Protein AF-R7S0I6-F1 (afdb_monomer)

Nearest PDB structures (foldseek):
  7ar7-assembly1_W  TM=5.261E-01  e=9.531E+00  Arabidopsis thaliana

Organism: Punctularia strigosozonata (strain HHB-11173) (NCBI:txid741275)

Radius of gyration: 26.66 Å; Cα contacts (8 Å, |Δi|>4): 40; chains: 1; bounding box: 67×63×43 Å

Foldseek 3Di:
DDDQDPQADADDADPQRGPVVLVVCPVCVPVPDDPRRNSSVNSVCRVCVLVDDPDPVSDDDDDCVVDPDDDDDDDDDDDDDDPDDDDDDDD

Sequence (91 aa):
MQPLPTHPPPFEPGERYTQERYEAQQLNSDGFLWPEEERLAHWVLRVNEEAVAWDESEKGRFSADYFDPILIPTVEHIPWVFKNIPIAPGI

Mean predicted aligned error: 9.8 Å

pLDDT: mean 88.0, std 5.42, range [61.0, 93.81]

Structure (mmCIF, N/CA/C/O backbone):
data_AF-R7S0I6-F1
#
_entry.id   AF-R7S0I6-F1
#
loop_
_atom_site.group_PDB
_atom_site.id
_atom_site.type_symbol
_atom_site.label_atom_id
_atom_site.label_alt_id
_atom_site.label_comp_id
_atom_site.label_asym_id
_atom_site.label_entity_id
_atom_site.label_seq_id
_atom_site.pdbx_PDB_ins_code
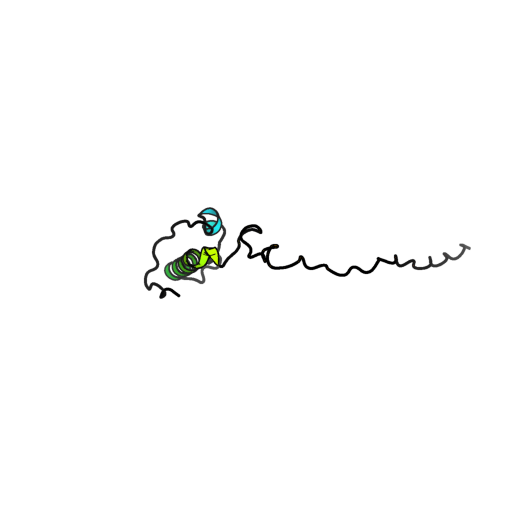_atom_site.Cartn_x
_atom_site.Cartn_y
_atom_site.Cartn_z
_atom_site.occupancy
_atom_site.B_iso_or_equiv
_atom_site.auth_seq_id
_atom_site.auth_comp_id
_atom_site.auth_asym_id
_atom_site.auth_atom_id
_atom_site.pdbx_PDB_model_num
ATOM 1 N N . MET A 1 1 ? -18.575 -8.703 -6.548 1.00 61.00 1 MET A N 1
ATOM 2 C CA . MET A 1 1 ? -18.271 -7.921 -5.332 1.00 61.00 1 MET A CA 1
ATOM 3 C C . MET A 1 1 ? -19.129 -8.456 -4.205 1.00 61.00 1 MET A C 1
ATOM 5 O O . MET A 1 1 ? -20.309 -8.699 -4.439 1.00 61.00 1 MET A O 1
ATOM 9 N N . GLN A 1 2 ? -18.540 -8.712 -3.038 1.00 78.25 2 GLN A N 1
ATOM 10 C CA . GLN A 1 2 ? -19.313 -9.082 -1.851 1.00 78.25 2 GLN A CA 1
ATOM 11 C C . GLN A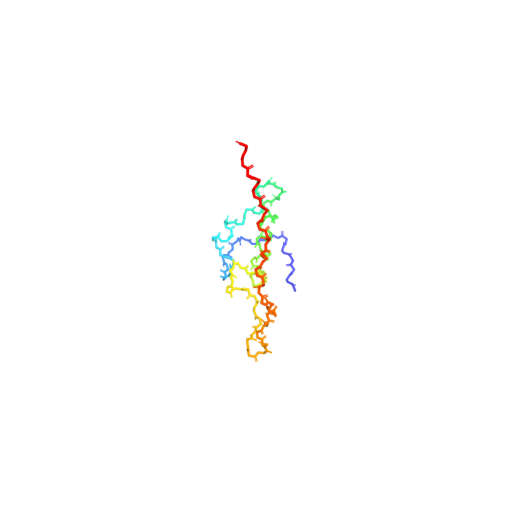 1 2 ? -20.109 -7.863 -1.351 1.00 78.25 2 GLN A C 1
ATOM 13 O O . GLN A 1 2 ? -19.642 -6.734 -1.523 1.00 78.25 2 GLN A O 1
ATOM 18 N N . PRO A 1 3 ? -21.313 -8.058 -0.785 1.00 88.69 3 PRO A N 1
ATOM 19 C CA . PRO A 1 3 ? -22.085 -6.963 -0.209 1.00 88.69 3 PRO A CA 1
ATOM 20 C C . PRO A 1 3 ? -21.359 -6.365 1.004 1.00 88.69 3 PRO A C 1
ATOM 22 O O . PRO A 1 3 ? -20.670 -7.079 1.732 1.00 88.69 3 PRO A O 1
ATOM 25 N N . LEU A 1 4 ? -21.534 -5.060 1.229 1.00 89.19 4 LEU A N 1
ATOM 26 C CA . LEU A 1 4 ? -20.968 -4.380 2.394 1.00 89.19 4 LEU A CA 1
ATOM 27 C C . LEU A 1 4 ? -21.644 -4.887 3.681 1.00 89.19 4 LEU A C 1
ATOM 29 O O . LEU A 1 4 ? -22.877 -4.881 3.754 1.00 89.19 4 LEU A O 1
ATOM 33 N N . PRO A 1 5 ? -20.877 -5.311 4.698 1.00 90.12 5 PRO A N 1
ATOM 34 C CA . PRO A 1 5 ? -21.435 -5.700 5.981 1.00 90.12 5 PRO A CA 1
ATOM 35 C C . PRO A 1 5 ? -21.929 -4.462 6.732 1.00 90.12 5 PRO A C 1
ATOM 37 O O . PRO A 1 5 ? -21.238 -3.450 6.815 1.00 90.12 5 PRO A O 1
ATOM 40 N N . THR A 1 6 ? -23.109 -4.559 7.341 1.00 89.19 6 THR A N 1
ATOM 41 C CA . THR A 1 6 ? -23.627 -3.521 8.249 1.00 89.19 6 THR A CA 1
ATOM 42 C C . THR A 1 6 ? -22.872 -3.489 9.578 1.00 89.19 6 THR A C 1
ATOM 44 O O . THR A 1 6 ? -22.769 -2.444 10.213 1.00 89.19 6 THR A O 1
ATOM 47 N N . HIS A 1 7 ? -22.315 -4.632 9.985 1.00 89.12 7 HIS A N 1
ATOM 48 C CA . HIS A 1 7 ? -21.466 -4.781 11.162 1.00 89.12 7 HIS A CA 1
ATOM 49 C C . HIS A 1 7 ? -20.164 -5.471 10.747 1.00 89.12 7 HIS A C 1
ATOM 51 O O . HIS A 1 7 ? -20.128 -6.703 10.676 1.00 89.12 7 HIS A O 1
ATOM 57 N N . PRO A 1 8 ? -19.114 -4.703 10.407 1.00 88.31 8 PRO A N 1
ATOM 58 C CA . PRO A 1 8 ? -17.869 -5.295 9.952 1.00 88.31 8 PRO A CA 1
ATOM 59 C C . PRO A 1 8 ? -17.221 -6.120 11.079 1.00 88.31 8 PRO A C 1
ATOM 61 O O . PRO A 1 8 ? -17.280 -5.718 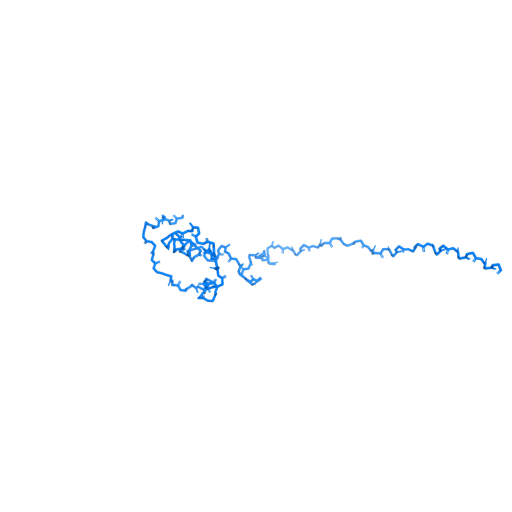12.248 1.00 88.31 8 PRO A O 1
ATOM 64 N N . PRO A 1 9 ? -16.635 -7.285 10.753 1.00 89.88 9 PRO A N 1
ATOM 65 C CA . PRO A 1 9 ? -15.930 -8.113 11.725 1.00 89.88 9 PRO A CA 1
ATOM 66 C C . PRO A 1 9 ? -14.679 -7.394 12.261 1.00 89.88 9 PRO A C 1
ATOM 68 O O . PRO A 1 9 ? -14.231 -6.406 11.669 1.00 89.88 9 PRO A O 1
ATOM 71 N N . PRO A 1 10 ? -14.108 -7.857 13.389 1.00 89.69 10 PRO A N 1
ATOM 72 C CA . PRO A 1 10 ? -12.798 -7.388 13.829 1.00 89.69 10 PRO A CA 1
ATOM 73 C C . PRO A 1 10 ? -11.734 -7.660 12.757 1.00 89.69 10 PRO A C 1
ATOM 75 O O . PRO A 1 10 ? -11.884 -8.554 11.924 1.00 89.69 10 PRO A O 1
ATOM 78 N N . PHE A 1 11 ? -10.667 -6.864 12.776 1.00 91.44 11 PHE A N 1
ATOM 79 C CA . PHE A 1 11 ? -9.564 -7.021 11.839 1.00 91.44 11 PHE A CA 1
ATOM 80 C C . PHE A 1 11 ? -8.839 -8.356 12.058 1.00 91.44 11 PHE A C 1
ATOM 82 O O . PHE A 1 11 ? -8.475 -8.693 13.185 1.00 91.44 11 PHE A O 1
ATOM 89 N N . GLU A 1 12 ? -8.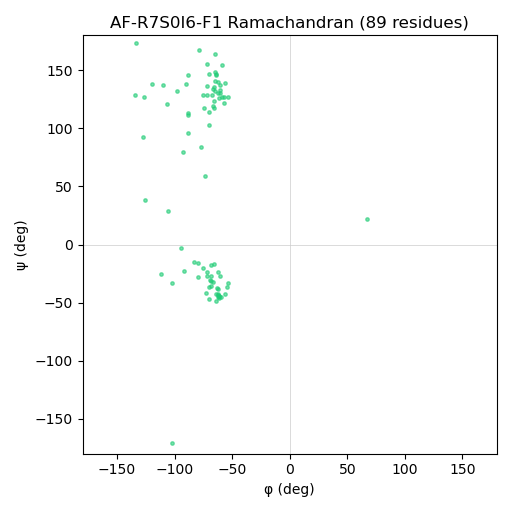601 -9.079 10.965 1.00 91.94 12 GLU A N 1
ATOM 90 C CA . GLU A 1 12 ? -7.776 -10.284 10.930 1.00 91.94 12 GLU A CA 1
ATOM 91 C C . GLU A 1 12 ? -6.706 -10.129 9.835 1.00 91.94 12 GLU A C 1
ATOM 93 O O . GLU A 1 12 ? -7.061 -9.832 8.683 1.00 91.94 12 GLU A O 1
ATOM 98 N N . PRO A 1 13 ? -5.411 -10.324 10.157 1.00 93.69 13 PRO A N 1
ATOM 99 C CA . PRO A 1 13 ? -4.329 -10.191 9.189 1.00 93.69 13 PRO A CA 1
ATOM 100 C C . PRO A 1 13 ? -4.516 -11.095 7.967 1.00 93.69 13 PRO A C 1
ATOM 102 O O . PRO A 1 13 ? -4.933 -12.250 8.074 1.00 93.69 13 PRO A O 1
ATOM 105 N N . GLY A 1 14 ? -4.215 -10.547 6.794 1.00 90.81 14 GLY A N 1
ATOM 106 C CA . GLY A 1 14 ? -4.227 -11.262 5.525 1.00 90.81 14 GLY A CA 1
ATOM 107 C C . GLY A 1 14 ? -2.858 -11.665 5.018 1.00 90.81 14 GLY A C 1
ATOM 108 O O . GLY A 1 14 ? -1.860 -11.555 5.728 1.00 90.81 14 GLY A O 1
ATOM 109 N N . GLU A 1 15 ? -2.837 -12.143 3.775 1.00 91.19 15 GLU A N 1
ATOM 110 C CA . GLU A 1 15 ? -1.596 -12.504 3.090 1.00 91.19 15 GLU A CA 1
ATOM 111 C C . GLU A 1 15 ? -0.793 -11.246 2.745 1.00 91.19 15 GLU A C 1
ATOM 113 O O . GLU A 1 15 ? 0.395 -11.161 3.048 1.00 91.19 15 GLU A O 1
ATOM 118 N N . ARG A 1 16 ? -1.463 -10.235 2.176 1.00 91.00 16 ARG A N 1
ATOM 119 C CA . ARG A 1 16 ? -0.857 -8.944 1.828 1.00 91.00 16 ARG A CA 1
ATOM 120 C C . ARG A 1 16 ? -1.221 -7.868 2.833 1.00 91.00 16 ARG A C 1
ATOM 122 O O . ARG A 1 16 ? -0.416 -6.985 3.103 1.00 91.00 16 ARG A O 1
ATOM 129 N N . TYR A 1 17 ? -2.409 -7.897 3.421 1.00 93.56 17 TYR A N 1
ATOM 130 C CA . TYR A 1 17 ? -2.786 -6.888 4.406 1.00 93.56 17 TYR A CA 1
ATOM 131 C C . TYR A 1 17 ? -2.455 -7.350 5.833 1.00 93.56 17 TYR A C 1
ATOM 133 O O . TYR A 1 17 ? -3.307 -7.857 6.562 1.00 93.56 17 TYR A O 1
ATOM 141 N N . THR A 1 18 ? -1.177 -7.222 6.205 1.00 93.62 18 THR A N 1
ATOM 142 C CA . THR A 1 18 ? -0.624 -7.672 7.495 1.00 93.62 18 THR A CA 1
ATOM 143 C C . THR A 1 18 ? -0.938 -6.711 8.647 1.00 93.62 18 THR A C 1
ATOM 145 O O . THR A 1 18 ? -1.343 -5.570 8.431 1.00 93.62 18 THR A O 1
ATOM 148 N N . GLN A 1 19 ? -0.704 -7.158 9.887 1.00 93.31 19 GLN A N 1
ATOM 149 C CA . GLN A 1 19 ? -0.860 -6.329 11.091 1.00 93.31 19 GLN A CA 1
ATOM 150 C C . GLN A 1 19 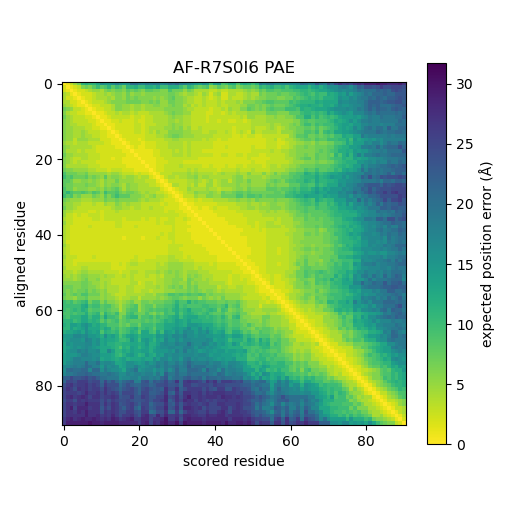? -0.016 -5.044 11.035 1.00 93.31 19 GLN A C 1
ATOM 152 O O . GLN A 1 19 ? -0.507 -3.971 11.359 1.00 93.31 19 GLN A O 1
ATOM 157 N N . GLU A 1 20 ? 1.228 -5.137 10.565 1.00 93.44 20 GLU A N 1
ATOM 158 C CA . GLU A 1 20 ? 2.120 -3.980 10.422 1.00 93.44 20 GLU A CA 1
ATOM 159 C C . GLU A 1 20 ? 1.559 -2.950 9.430 1.00 93.44 20 GLU A C 1
ATOM 161 O O . GLU A 1 20 ? 1.518 -1.755 9.715 1.00 93.44 20 GLU A O 1
ATOM 166 N N . ARG A 1 21 ? 1.060 -3.419 8.279 1.00 92.38 21 ARG A N 1
ATOM 167 C CA . ARG A 1 21 ? 0.433 -2.565 7.258 1.00 92.38 21 ARG A CA 1
ATOM 168 C C . ARG A 1 21 ? -0.882 -1.960 7.760 1.00 92.38 21 ARG A C 1
ATOM 170 O O . ARG A 1 21 ? -1.202 -0.832 7.402 1.00 92.38 21 ARG A O 1
ATOM 177 N N . TYR A 1 22 ? -1.616 -2.679 8.608 1.00 91.56 22 TYR A N 1
ATOM 178 C CA . TYR A 1 22 ? -2.805 -2.163 9.283 1.00 91.56 22 TYR A CA 1
ATOM 179 C C . TYR A 1 22 ? -2.474 -1.009 10.232 1.00 91.56 22 TYR A C 1
ATOM 181 O O . TYR A 1 22 ? -3.102 0.040 10.145 1.00 91.56 22 TYR A O 1
ATOM 189 N N . GLU A 1 23 ? -1.461 -1.167 11.084 1.00 91.00 23 GLU A N 1
ATOM 190 C CA . GLU A 1 23 ? -1.044 -0.133 12.043 1.00 91.00 23 GLU A CA 1
ATOM 191 C C . GLU A 1 23 ? -0.419 1.091 11.359 1.00 91.00 23 GLU A C 1
ATOM 193 O O . GLU A 1 23 ? -0.570 2.218 11.832 1.00 91.00 23 GLU A O 1
ATOM 198 N N . ALA A 1 24 ? 0.251 0.887 10.222 1.00 91.50 24 ALA A N 1
ATOM 199 C CA . ALA A 1 24 ? 0.768 1.971 9.392 1.00 91.50 24 ALA A CA 1
ATOM 200 C C . ALA A 1 24 ? -0.349 2.786 8.715 1.00 91.50 24 ALA A C 1
ATOM 202 O O . ALA A 1 24 ? -0.165 3.975 8.434 1.00 91.50 24 ALA A O 1
ATOM 203 N N . GLN A 1 25 ? -1.511 2.172 8.475 1.00 85.94 25 GLN A N 1
ATOM 204 C CA . GLN A 1 25 ? -2.667 2.821 7.872 1.00 85.94 25 GLN A CA 1
ATOM 205 C C . GLN A 1 25 ? -3.380 3.708 8.904 1.00 85.94 25 GLN A C 1
ATOM 207 O O . GLN A 1 25 ? -4.377 3.328 9.510 1.00 85.94 25 GLN A O 1
ATOM 212 N N . GLN A 1 26 ? -2.888 4.934 9.082 1.00 85.06 26 GLN A N 1
ATOM 213 C CA . GLN A 1 26 ? -3.524 5.966 9.913 1.00 85.06 26 GLN A CA 1
ATOM 21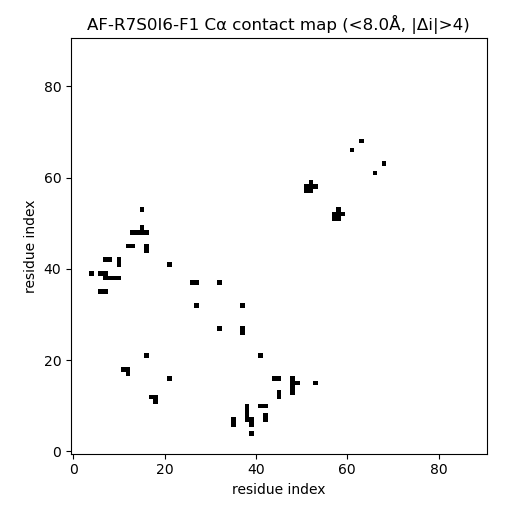4 C C . GLN A 1 26 ? -4.783 6.544 9.231 1.00 85.06 26 GLN A C 1
ATOM 216 O O . GLN A 1 26 ? -4.860 7.739 8.957 1.00 85.06 26 GLN A O 1
ATOM 221 N N . LEU A 1 27 ? -5.772 5.698 8.918 1.00 84.69 27 LEU A N 1
ATOM 222 C CA . LEU A 1 27 ? -6.961 6.069 8.131 1.00 84.69 27 LEU A CA 1
ATOM 223 C C . LEU A 1 27 ? -7.826 7.148 8.792 1.00 84.69 27 LEU A C 1
ATOM 225 O O . LEU A 1 27 ? -8.565 7.845 8.101 1.00 84.69 27 LEU A O 1
ATOM 229 N N . ASN A 1 28 ? -7.740 7.278 10.113 1.00 89.00 28 ASN A N 1
ATOM 230 C CA . ASN A 1 28 ? -8.553 8.194 10.899 1.00 89.00 28 ASN A CA 1
ATOM 231 C C . ASN A 1 28 ? -7.702 9.122 11.782 1.00 89.00 28 ASN A C 1
ATOM 233 O O . ASN A 1 28 ? -8.074 9.414 12.916 1.00 89.00 28 ASN A O 1
ATOM 237 N N . SER A 1 29 ? -6.550 9.590 11.280 1.00 86.06 29 SER A N 1
ATOM 238 C CA . SER A 1 29 ? -5.664 10.511 12.022 1.00 86.06 29 SER A CA 1
ATOM 239 C C . SER A 1 29 ? -6.385 11.764 12.528 1.00 86.06 29 SER A C 1
ATOM 241 O O . SER A 1 29 ? -6.077 12.272 13.605 1.00 86.06 29 SER A O 1
ATOM 243 N N . ASP A 1 30 ? -7.369 12.230 11.761 1.00 87.94 30 ASP A N 1
ATOM 244 C CA . ASP A 1 30 ? -8.094 13.476 12.008 1.00 87.94 30 ASP A CA 1
ATOM 245 C C . ASP A 1 30 ? -9.400 13.253 12.798 1.00 87.94 30 ASP A C 1
ATOM 247 O O . ASP A 1 30 ? -10.101 14.213 13.119 1.00 87.94 30 ASP A O 1
ATOM 251 N N . GLY A 1 31 ? -9.746 11.995 13.112 1.00 89.44 31 GLY A N 1
ATOM 252 C CA . GLY A 1 31 ? -10.958 11.633 13.857 1.00 89.44 31 GLY A CA 1
ATOM 253 C C . GLY A 1 31 ? -12.271 11.907 13.112 1.00 89.44 31 GLY A C 1
ATOM 254 O O . GLY A 1 31 ? -13.309 12.084 13.747 1.00 89.44 31 GLY A O 1
ATOM 255 N N . PHE A 1 32 ? -12.230 11.994 11.779 1.00 92.44 32 PHE A N 1
ATOM 256 C CA . PHE A 1 32 ? -13.405 12.243 10.940 1.00 92.44 32 PHE A CA 1
ATOM 257 C C . PHE A 1 32 ? -14.365 11.044 10.897 1.00 92.44 32 PHE A C 1
ATOM 259 O O . PHE A 1 32 ? -15.579 11.240 10.863 1.00 92.44 32 PHE A O 1
ATOM 266 N N . LEU A 1 33 ? -13.832 9.820 10.898 1.00 92.25 33 LEU A N 1
ATOM 267 C CA . LEU A 1 33 ? -14.611 8.587 10.788 1.00 92.25 33 LEU A CA 1
ATOM 268 C C . LEU A 1 33 ? -15.065 8.090 12.160 1.00 92.25 33 LEU A C 1
ATOM 270 O O . LEU A 1 33 ? -14.334 8.190 13.151 1.00 92.25 33 LEU A O 1
ATOM 274 N N . TRP A 1 34 ? -16.249 7.482 12.213 1.00 92.06 34 TRP A N 1
ATOM 275 C CA . TRP A 1 34 ? -16.661 6.712 13.386 1.00 92.06 34 TRP A CA 1
ATOM 276 C C . TRP A 1 34 ? -15.876 5.397 13.489 1.00 92.06 34 TRP A C 1
ATOM 278 O O . TRP A 1 34 ? -15.440 4.860 12.467 1.00 92.06 34 TRP A O 1
ATOM 288 N N . PRO A 1 35 ? -15.737 4.814 14.695 1.00 89.69 35 PRO A N 1
ATOM 289 C CA . PRO A 1 35 ? -15.027 3.546 14.871 1.00 89.69 35 PRO A CA 1
ATOM 290 C C . PRO A 1 35 ? -15.562 2.416 13.976 1.00 89.69 35 PRO A C 1
ATOM 292 O O . PRO A 1 35 ? -14.795 1.599 13.464 1.00 89.69 35 PRO A O 1
ATOM 295 N N . GLU A 1 36 ? -16.878 2.360 13.739 1.00 90.69 36 GLU A N 1
ATOM 296 C CA . GLU A 1 36 ? -17.473 1.391 12.818 1.00 90.69 36 GLU A CA 1
ATOM 297 C C . GLU A 1 36 ? -17.106 1.640 11.351 1.00 90.69 36 GLU A C 1
ATOM 299 O O . GLU A 1 36 ? -16.942 0.672 10.605 1.00 90.69 36 GLU A O 1
ATOM 304 N N . GLU A 1 37 ? -16.976 2.902 10.940 1.00 92.00 37 GLU A N 1
ATOM 305 C CA . GLU A 1 37 ? -16.608 3.291 9.575 1.00 92.00 37 GLU A CA 1
ATOM 306 C C . GLU A 1 37 ? -15.130 3.012 9.300 1.00 92.00 37 GLU A C 1
ATOM 308 O O . GLU A 1 37 ? -14.791 2.460 8.255 1.00 92.00 37 GLU A O 1
ATOM 313 N N . GLU A 1 38 ? -14.255 3.308 10.261 1.00 92.12 38 GLU A N 1
ATOM 314 C CA . GLU A 1 38 ? -12.835 2.957 10.198 1.00 92.12 38 GLU A CA 1
ATOM 315 C C . GLU A 1 38 ? -12.652 1.436 10.080 1.00 92.12 38 GLU A C 1
ATOM 317 O O . GLU A 1 38 ? -11.945 0.939 9.199 1.00 92.12 38 GLU A O 1
ATOM 322 N N . ARG A 1 39 ? -13.392 0.667 10.889 1.00 92.44 39 ARG A N 1
ATOM 323 C CA . ARG A 1 39 ? -13.407 -0.798 10.796 1.00 92.44 39 ARG A CA 1
ATOM 324 C C . ARG A 1 39 ? -13.937 -1.288 9.446 1.00 92.44 39 ARG A C 1
ATOM 326 O O . ARG A 1 39 ? -13.412 -2.261 8.904 1.00 92.44 39 ARG A O 1
ATOM 333 N N . LEU A 1 40 ? -14.953 -0.629 8.881 1.00 93.81 40 LEU A N 1
ATOM 334 C CA . LEU A 1 40 ? -15.461 -0.954 7.546 1.00 93.81 40 LEU A CA 1
ATOM 335 C C . LEU A 1 40 ? -14.399 -0.702 6.470 1.00 93.81 40 LEU A C 1
ATOM 337 O O . LEU A 1 40 ? -14.221 -1.541 5.589 1.00 93.81 40 LEU A O 1
ATOM 341 N N . ALA A 1 41 ? -13.670 0.411 6.551 1.00 92.50 41 ALA A N 1
ATOM 342 C CA . ALA A 1 41 ? -12.603 0.737 5.610 1.00 92.50 41 ALA A CA 1
ATOM 343 C C . ALA A 1 41 ? -11.486 -0.319 5.635 1.00 92.50 41 ALA A C 1
ATOM 345 O O . ALA A 1 41 ? -11.086 -0.826 4.584 1.00 92.50 41 ALA A O 1
ATOM 346 N N . HIS A 1 42 ? -11.048 -0.733 6.827 1.00 93.25 42 HIS A N 1
ATOM 347 C CA . HIS A 1 42 ? -10.077 -1.818 6.973 1.00 93.25 42 HIS A CA 1
ATOM 348 C C . HIS A 1 42 ? -10.601 -3.163 6.462 1.00 93.25 42 HIS A C 1
ATOM 350 O O . HIS A 1 42 ? -9.852 -3.910 5.834 1.00 93.25 42 HIS A O 1
ATOM 356 N N . TRP A 1 43 ? -11.886 -3.465 6.668 1.00 93.62 43 TRP A N 1
ATOM 357 C CA . TRP A 1 43 ? -12.511 -4.658 6.097 1.00 93.62 43 TRP A CA 1
ATOM 358 C C . TRP A 1 43 ? -12.492 -4.632 4.562 1.00 93.62 43 TRP A C 1
ATOM 360 O O . TRP A 1 43 ? -12.129 -5.625 3.934 1.00 93.62 43 TRP A O 1
ATOM 370 N N . VAL A 1 44 ? -12.807 -3.487 3.944 1.00 92.75 44 VAL A N 1
ATOM 371 C CA . VAL A 1 44 ? -12.748 -3.324 2.482 1.00 92.75 44 VAL A CA 1
ATOM 372 C C . VAL A 1 44 ? -11.324 -3.527 1.965 1.00 92.75 44 VAL A C 1
ATOM 374 O O . VAL A 1 44 ? -11.141 -4.237 0.975 1.00 92.75 44 VAL A O 1
ATOM 377 N N . LEU A 1 45 ? -10.316 -2.956 2.631 1.00 92.56 45 LEU A N 1
ATOM 378 C CA . LEU A 1 45 ? -8.910 -3.170 2.271 1.00 92.56 45 LEU A CA 1
ATOM 379 C C . LEU A 1 45 ? -8.514 -4.643 2.392 1.00 92.56 45 LEU A C 1
ATOM 381 O O . LEU A 1 45 ? -7.891 -5.185 1.484 1.00 92.56 45 LEU A O 1
ATOM 385 N N . ARG A 1 46 ? -8.927 -5.308 3.475 1.00 92.50 46 ARG A N 1
ATOM 386 C CA . ARG A 1 46 ? -8.633 -6.722 3.720 1.00 92.50 46 ARG A CA 1
ATOM 387 C C . ARG A 1 46 ? -9.241 -7.636 2.659 1.00 92.50 46 ARG A C 1
ATOM 389 O O . ARG A 1 46 ? -8.575 -8.570 2.222 1.00 92.50 46 ARG A O 1
ATOM 396 N N . VAL A 1 47 ? -10.487 -7.390 2.255 1.00 93.00 47 VAL A N 1
ATOM 397 C CA . VAL A 1 47 ? -11.183 -8.192 1.231 1.00 93.00 47 VAL A CA 1
ATOM 398 C C . VAL A 1 47 ? -10.583 -7.982 -0.159 1.00 93.00 47 VAL A C 1
ATOM 400 O O . VAL A 1 47 ? -10.601 -8.896 -0.977 1.00 93.00 47 VAL A O 1
ATOM 403 N N . ASN A 1 48 ? -10.037 -6.795 -0.426 1.00 91.56 48 ASN A N 1
ATOM 404 C CA . ASN A 1 48 ? -9.438 -6.444 -1.713 1.00 91.56 48 ASN A CA 1
ATOM 405 C C . ASN A 1 48 ? -7.903 -6.405 -1.649 1.00 91.56 48 ASN A C 1
ATOM 407 O O . ASN A 1 48 ? -7.280 -5.658 -2.402 1.00 91.56 48 ASN A O 1
ATOM 411 N N . GLU A 1 49 ? -7.285 -7.190 -0.764 1.00 91.94 49 GLU A N 1
ATOM 412 C CA . GLU A 1 49 ? -5.842 -7.103 -0.507 1.00 91.94 49 GLU A CA 1
ATOM 413 C C . GLU A 1 49 ? -4.978 -7.396 -1.745 1.00 91.94 49 GLU A C 1
ATOM 415 O O . GLU A 1 49 ? -3.888 -6.852 -1.872 1.00 91.94 49 GLU A O 1
ATOM 420 N N . GLU A 1 50 ? -5.472 -8.196 -2.694 1.00 89.44 50 GLU A N 1
ATOM 421 C CA . GLU A 1 50 ? -4.779 -8.497 -3.956 1.00 89.44 50 GLU A CA 1
ATOM 422 C C . GLU A 1 50 ? -4.830 -7.350 -4.976 1.00 89.44 50 GLU A C 1
ATOM 424 O O . GLU A 1 50 ? -4.012 -7.299 -5.897 1.00 89.44 50 GLU A O 1
ATOM 429 N N . ALA A 1 51 ? -5.785 -6.429 -4.829 1.00 88.62 51 ALA A N 1
ATOM 430 C CA . ALA A 1 51 ? -5.946 -5.292 -5.731 1.00 88.62 51 ALA A CA 1
ATOM 431 C C . ALA A 1 51 ? -4.951 -4.162 -5.433 1.00 88.62 51 ALA A C 1
ATOM 433 O O . ALA A 1 51 ? -4.766 -3.268 -6.260 1.00 88.62 51 ALA A O 1
ATOM 434 N N . VAL A 1 52 ? -4.320 -4.194 -4.257 1.00 88.31 52 VAL A N 1
ATOM 435 C CA . VAL A 1 52 ? -3.320 -3.219 -3.828 1.00 88.31 52 VAL A CA 1
ATOM 436 C C . VAL A 1 52 ? -1.956 -3.901 -3.800 1.00 88.31 52 VAL A C 1
ATOM 438 O O . VAL A 1 52 ? -1.825 -5.040 -3.356 1.00 88.31 52 VAL A O 1
ATOM 441 N N . ALA A 1 53 ? -0.941 -3.198 -4.293 1.00 91.06 53 ALA A N 1
ATOM 442 C CA . ALA A 1 53 ? 0.447 -3.611 -4.168 1.00 91.06 53 ALA A CA 1
ATOM 443 C C . ALA A 1 53 ? 1.133 -2.717 -3.138 1.00 91.06 53 ALA A C 1
ATOM 445 O O . ALA A 1 53 ? 1.171 -1.497 -3.308 1.00 91.06 53 ALA A O 1
ATOM 446 N N . TRP A 1 54 ? 1.664 -3.323 -2.082 1.00 87.25 54 TRP A N 1
ATOM 447 C CA . TRP A 1 54 ? 2.409 -2.619 -1.040 1.00 87.25 54 TRP A CA 1
ATOM 448 C C . TRP A 1 54 ? 3.909 -2.574 -1.314 1.00 87.25 54 TRP A C 1
ATOM 450 O O . TRP A 1 54 ? 4.597 -1.679 -0.829 1.00 87.25 54 TRP A O 1
ATOM 460 N N . ASP A 1 55 ? 4.407 -3.508 -2.118 1.00 89.19 55 ASP A N 1
ATOM 461 C CA . ASP A 1 55 ? 5.771 -3.508 -2.625 1.00 89.19 55 ASP A CA 1
ATOM 462 C C . ASP A 1 55 ? 5.812 -3.788 -4.134 1.00 89.19 55 ASP A C 1
ATOM 464 O O . ASP A 1 55 ? 4.809 -4.085 -4.790 1.00 89.19 55 ASP A O 1
ATOM 468 N N . GLU A 1 56 ? 7.005 -3.665 -4.714 1.00 86.50 56 GLU A N 1
ATOM 469 C CA . GLU A 1 56 ? 7.190 -3.887 -6.143 1.00 86.50 56 GLU A CA 1
ATOM 470 C C . GLU A 1 56 ? 7.003 -5.340 -6.588 1.00 86.50 56 GLU A C 1
ATOM 472 O O . GLU A 1 56 ? 6.842 -5.570 -7.785 1.00 86.50 56 GLU A O 1
ATOM 477 N N . SER A 1 57 ? 7.054 -6.311 -5.678 1.00 86.06 57 SER A N 1
ATOM 478 C CA . SER A 1 57 ? 6.831 -7.721 -6.001 1.00 86.06 57 SER A CA 1
ATOM 479 C C . SER A 1 57 ? 5.342 -8.049 -6.125 1.00 86.06 57 SER A C 1
ATOM 481 O O . SER A 1 57 ? 4.964 -8.910 -6.916 1.00 86.06 57 SER A O 1
ATOM 483 N N . GLU A 1 58 ? 4.492 -7.309 -5.412 1.00 87.50 58 GLU A N 1
ATOM 484 C CA . GLU A 1 58 ? 3.033 -7.439 -5.454 1.00 87.50 58 GLU A CA 1
ATOM 485 C C . GLU A 1 58 ? 2.397 -6.683 -6.631 1.00 87.50 58 GLU A C 1
ATOM 487 O O . GLU A 1 58 ? 1.231 -6.919 -6.968 1.00 87.50 58 GLU A O 1
ATOM 492 N N . LYS A 1 59 ? 3.147 -5.773 -7.275 1.00 84.81 59 LYS A N 1
ATOM 493 C CA . LYS A 1 59 ? 2.646 -5.005 -8.420 1.00 84.81 59 LYS A CA 1
ATOM 494 C C . LYS A 1 59 ? 2.406 -5.929 -9.610 1.00 84.81 59 LYS A C 1
ATOM 496 O O . LYS A 1 59 ? 3.260 -6.731 -9.989 1.00 84.81 59 LYS A O 1
ATOM 501 N N . GLY A 1 60 ? 1.254 -5.770 -10.255 1.00 82.12 60 GLY A N 1
ATOM 502 C CA . GLY A 1 60 ? 0.973 -6.465 -11.505 1.00 82.12 60 GLY A CA 1
ATOM 503 C C . GLY A 1 60 ? 2.045 -6.137 -12.547 1.00 82.12 60 GLY A C 1
ATOM 504 O O . GLY A 1 60 ? 2.256 -4.972 -12.887 1.00 82.12 60 GLY A O 1
ATOM 505 N N . ARG A 1 61 ? 2.725 -7.163 -13.063 1.00 81.62 61 ARG A N 1
ATOM 506 C CA . ARG A 1 61 ? 3.672 -7.042 -14.175 1.00 81.62 61 ARG A CA 1
ATOM 507 C C . ARG A 1 61 ? 3.192 -7.905 -15.332 1.00 81.62 61 ARG A C 1
ATOM 509 O O . ARG A 1 61 ? 2.775 -9.042 -15.129 1.00 81.62 61 ARG A O 1
ATOM 516 N N . PHE A 1 62 ? 3.290 -7.380 -16.550 1.00 82.12 62 PHE A N 1
ATOM 517 C CA . PHE A 1 62 ? 3.121 -8.198 -17.745 1.00 82.12 62 PHE A CA 1
ATOM 518 C C . PHE A 1 62 ? 4.178 -9.305 -17.762 1.00 82.12 62 PHE A C 1
ATOM 520 O O . PHE A 1 62 ? 5.364 -9.036 -17.551 1.00 8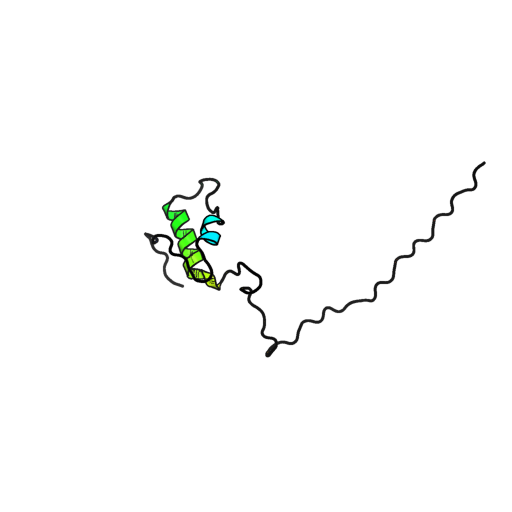2.12 62 PHE A O 1
ATOM 527 N N . SER A 1 63 ? 3.748 -10.548 -17.982 1.00 82.06 63 SER A N 1
ATOM 528 C CA . SER A 1 63 ? 4.690 -11.656 -18.116 1.00 82.06 63 SER A CA 1
ATOM 529 C C . SER A 1 63 ? 5.528 -11.470 -19.383 1.00 82.06 63 SER A C 1
ATOM 531 O O . SER A 1 63 ? 5.000 -11.148 -20.451 1.00 82.06 63 SER A O 1
ATOM 533 N N . ALA A 1 64 ? 6.834 -11.704 -19.242 1.00 84.88 64 ALA A N 1
ATOM 534 C CA . ALA A 1 64 ? 7.789 -11.668 -20.343 1.00 84.88 64 ALA A CA 1
ATOM 535 C C . ALA A 1 64 ? 7.540 -12.778 -21.381 1.00 84.88 64 ALA A C 1
ATOM 53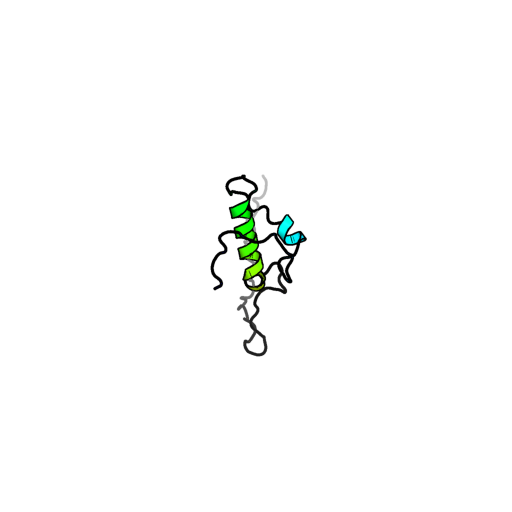7 O O . ALA A 1 64 ? 8.025 -12.672 -22.500 1.00 84.88 64 ALA A O 1
ATOM 538 N N . ASP A 1 65 ? 6.761 -13.811 -21.034 1.00 91.25 65 ASP A N 1
ATOM 539 C CA . ASP A 1 65 ? 6.368 -14.870 -21.972 1.00 91.25 65 ASP A CA 1
ATOM 540 C C . ASP A 1 65 ? 5.342 -14.377 -23.004 1.00 91.25 65 ASP A C 1
ATOM 542 O O . ASP A 1 65 ? 5.211 -14.958 -24.079 1.00 91.25 65 ASP A O 1
ATOM 546 N N . TYR A 1 66 ? 4.590 -13.322 -22.669 1.00 88.50 66 TYR A N 1
ATOM 547 C CA . TYR A 1 66 ? 3.505 -12.795 -23.501 1.00 88.50 66 TYR A CA 1
ATOM 548 C C . TYR A 1 66 ? 3.811 -11.417 -24.094 1.00 88.50 66 TYR A C 1
ATOM 550 O O . TYR A 1 66 ? 3.236 -11.065 -25.123 1.00 88.50 66 TYR A O 1
ATOM 558 N N . PHE A 1 67 ? 4.677 -10.627 -23.453 1.00 87.06 67 PHE A N 1
ATOM 559 C CA . PHE A 1 67 ? 4.982 -9.261 -23.869 1.00 87.06 67 PHE A CA 1
ATOM 560 C C . PHE A 1 67 ? 6.485 -9.003 -23.862 1.00 87.06 67 PHE A C 1
ATOM 562 O O . PHE A 1 67 ? 7.154 -9.191 -22.843 1.00 87.06 67 PHE A O 1
ATOM 569 N N . ASP A 1 68 ? 6.990 -8.485 -24.981 1.00 87.50 68 ASP A N 1
ATOM 570 C CA . ASP A 1 68 ? 8.364 -8.006 -25.070 1.00 87.50 68 ASP A CA 1
ATOM 571 C C . ASP A 1 68 ? 8.586 -6.807 -24.131 1.00 87.50 68 ASP A C 1
ATOM 573 O O . ASP A 1 68 ? 7.685 -5.978 -23.936 1.00 87.50 68 ASP A O 1
ATOM 577 N N . PRO A 1 69 ? 9.787 -6.670 -23.541 1.00 84.50 69 PRO A N 1
ATOM 578 C CA . PRO A 1 69 ? 10.114 -5.506 -22.736 1.00 84.50 69 PRO A CA 1
ATOM 579 C C . PRO A 1 69 ? 10.027 -4.227 -23.575 1.00 84.50 69 PRO A C 1
ATOM 581 O O . PRO A 1 69 ? 10.521 -4.157 -24.700 1.00 84.50 69 PRO A O 1
ATOM 584 N N . ILE A 1 70 ? 9.437 -3.182 -22.993 1.00 83.56 70 ILE A N 1
ATOM 585 C CA . ILE A 1 70 ? 9.368 -1.864 -23.626 1.00 83.56 70 ILE A CA 1
ATOM 586 C C . ILE A 1 70 ? 10.787 -1.302 -23.736 1.00 83.56 70 ILE A C 1
ATOM 588 O O . ILE A 1 70 ? 11.449 -1.050 -22.728 1.00 83.56 70 ILE A O 1
ATOM 592 N N . LEU A 1 71 ? 11.241 -1.073 -24.966 1.00 88.12 71 LEU A N 1
ATOM 593 C CA . LEU A 1 71 ? 12.483 -0.362 -25.245 1.00 88.12 71 LEU A CA 1
ATOM 594 C C . LEU A 1 71 ? 12.181 1.134 -25.336 1.00 88.12 71 LEU A C 1
ATOM 596 O O . LEU A 1 71 ? 11.519 1.585 -26.270 1.00 88.12 71 LEU A O 1
ATOM 600 N N . ILE A 1 72 ? 12.659 1.909 -24.361 1.00 90.00 72 ILE A N 1
ATOM 601 C CA . ILE A 1 72 ? 12.581 3.372 -24.420 1.00 90.00 72 ILE A CA 1
ATOM 602 C C . ILE A 1 72 ? 13.631 3.843 -25.436 1.00 90.00 72 ILE A C 1
ATOM 604 O O . ILE A 1 72 ? 14.821 3.606 -25.212 1.00 90.00 72 ILE A O 1
ATOM 608 N N . PRO A 1 73 ? 13.242 4.492 -26.549 1.00 91.31 73 PRO A N 1
ATOM 609 C CA . PRO A 1 73 ? 14.208 4.985 -27.517 1.00 91.31 73 PRO A CA 1
ATOM 610 C C . PRO A 1 73 ? 15.036 6.103 -26.880 1.00 91.31 73 PRO A C 1
ATOM 612 O O . PRO A 1 73 ? 14.505 7.134 -26.469 1.00 91.31 73 PRO A O 1
ATOM 615 N N . THR A 1 74 ? 16.347 5.902 -26.794 1.00 91.12 74 THR A N 1
ATOM 616 C CA . THR A 1 74 ? 17.281 6.913 -26.294 1.00 91.12 74 THR A CA 1
ATOM 617 C C . THR A 1 74 ? 17.919 7.652 -27.462 1.00 91.12 74 THR A C 1
ATOM 619 O O . THR A 1 74 ? 18.417 7.023 -28.395 1.00 91.12 74 THR A O 1
ATOM 622 N N . VAL A 1 75 ? 17.947 8.981 -27.397 1.00 91.00 75 VAL A N 1
ATOM 623 C CA . VAL A 1 75 ? 18.775 9.808 -28.284 1.00 91.00 75 VAL A CA 1
ATOM 624 C C . VAL A 1 75 ? 20.131 10.010 -27.613 1.00 91.00 75 VAL A C 1
ATOM 626 O O . VAL A 1 75 ? 20.190 10.224 -26.401 1.00 91.00 75 VAL A O 1
ATOM 629 N N . GLU A 1 76 ? 21.215 9.929 -28.384 1.00 90.81 76 GLU A N 1
ATOM 630 C CA . GLU A 1 76 ? 22.559 10.213 -27.878 1.00 90.81 76 GLU A CA 1
ATOM 631 C C . GLU A 1 76 ? 22.612 11.632 -27.293 1.00 90.81 76 GLU A C 1
ATOM 633 O O . GLU A 1 76 ? 22.215 12.607 -27.936 1.00 90.81 76 GLU A O 1
ATOM 638 N N . HIS A 1 77 ? 23.081 11.754 -26.050 1.00 87.31 77 HIS A N 1
ATOM 639 C CA . HIS A 1 77 ? 23.228 13.053 -25.410 1.00 87.31 77 HIS A CA 1
ATOM 640 C C . HIS A 1 77 ? 24.376 13.825 -26.065 1.00 87.31 77 HIS A C 1
ATOM 642 O O . HIS A 1 77 ? 25.544 13.470 -25.909 1.00 87.31 77 HIS A O 1
ATOM 648 N N . ILE A 1 78 ? 24.045 14.925 -26.739 1.00 85.44 78 ILE A N 1
ATOM 649 C CA . ILE A 1 78 ? 25.035 15.884 -27.223 1.00 85.44 78 ILE A CA 1
ATOM 650 C C . ILE A 1 78 ? 25.280 16.895 -26.096 1.00 85.44 78 ILE A C 1
ATOM 652 O O . ILE A 1 78 ? 24.368 17.662 -25.773 1.00 85.44 78 ILE A O 1
ATOM 656 N N . PRO A 1 79 ? 26.478 16.932 -25.482 1.00 88.25 79 PRO A N 1
ATOM 657 C CA . PRO A 1 79 ? 26.775 17.913 -24.451 1.00 88.25 79 PRO A CA 1
ATOM 658 C C . PRO A 1 79 ? 26.670 19.322 -25.034 1.00 88.25 79 PRO A C 1
ATOM 660 O O . PRO A 1 79 ? 27.306 19.654 -26.036 1.00 88.25 79 PRO A O 1
ATOM 663 N N . TRP A 1 80 ? 25.869 20.166 -24.389 1.00 82.88 80 TRP A N 1
ATOM 664 C CA . TRP A 1 80 ? 25.777 21.570 -24.757 1.00 82.88 80 TRP A CA 1
ATOM 665 C C . TRP A 1 80 ? 27.079 22.284 -24.383 1.00 82.88 80 TRP A C 1
ATOM 667 O O . TRP A 1 80 ? 27.323 22.604 -23.220 1.00 82.88 80 TRP A O 1
ATOM 677 N N . VAL A 1 81 ? 27.925 22.553 -25.376 1.00 81.62 81 VAL A N 1
ATOM 678 C CA . VAL A 1 81 ? 29.114 23.390 -25.196 1.00 81.62 81 VAL A CA 1
ATOM 679 C C . VAL A 1 81 ? 28.714 24.841 -25.439 1.00 81.62 81 VAL A C 1
ATOM 681 O O . VAL A 1 81 ? 28.671 25.313 -26.576 1.00 81.62 81 VAL A O 1
ATOM 684 N N . PHE A 1 82 ? 28.413 25.571 -24.364 1.00 81.19 82 PHE A N 1
ATOM 685 C CA . PHE A 1 82 ? 28.313 27.025 -24.451 1.00 81.19 82 PHE A CA 1
ATOM 686 C C . PHE A 1 82 ? 29.725 27.597 -24.614 1.00 81.19 82 PHE A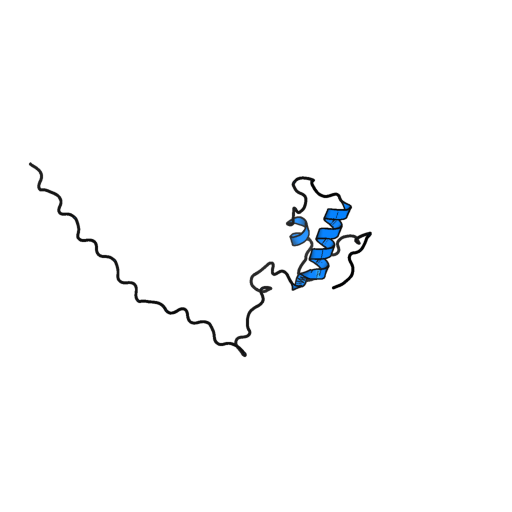 C 1
ATOM 688 O O . PHE A 1 82 ? 30.623 27.264 -23.841 1.00 81.19 82 PHE A O 1
ATOM 695 N N . LYS A 1 83 ? 29.946 28.448 -25.623 1.00 81.44 83 LYS A N 1
ATOM 696 C CA . LYS A 1 83 ? 31.231 29.145 -25.773 1.00 81.44 83 LYS A CA 1
ATOM 697 C C . LYS A 1 83 ? 31.485 29.977 -24.514 1.00 81.44 83 LYS A C 1
ATOM 699 O O . LYS A 1 83 ? 30.634 30.782 -24.144 1.00 81.44 83 LYS A O 1
ATOM 704 N N . ASN A 1 84 ? 32.647 29.812 -23.879 1.00 83.88 84 ASN A N 1
ATOM 705 C CA . ASN A 1 84 ? 33.053 30.687 -22.781 1.00 83.88 84 ASN A CA 1
ATOM 706 C C . ASN A 1 84 ? 32.988 32.149 -23.241 1.00 83.88 84 ASN A C 1
ATOM 708 O O . ASN A 1 84 ? 33.566 32.509 -24.269 1.00 83.88 84 ASN A O 1
ATOM 712 N N . ILE A 1 85 ? 32.284 32.984 -22.475 1.00 85.12 85 ILE A N 1
ATOM 713 C CA . ILE A 1 85 ? 32.292 34.431 -22.686 1.00 85.12 85 ILE A CA 1
ATOM 714 C C . ILE A 1 85 ? 33.721 34.907 -22.383 1.00 85.12 85 ILE A C 1
ATOM 716 O O . ILE A 1 85 ? 34.225 34.610 -21.295 1.00 85.12 85 ILE A O 1
ATOM 720 N N . PRO A 1 86 ? 34.405 35.589 -23.319 1.00 84.88 86 PRO A N 1
ATOM 721 C CA . PRO A 1 86 ? 35.751 36.083 -23.074 1.00 84.88 86 PRO A CA 1
ATOM 722 C C . PRO A 1 86 ? 35.725 37.090 -21.920 1.00 84.88 86 PRO A C 1
ATOM 724 O O . PRO A 1 86 ? 34.912 38.014 -21.906 1.00 84.88 86 PRO A O 1
ATOM 727 N N . ILE A 1 87 ? 36.620 36.906 -20.951 1.00 85.25 87 ILE A N 1
ATOM 728 C CA . ILE A 1 87 ? 36.830 37.877 -19.876 1.00 85.25 87 ILE A CA 1
ATOM 729 C C . ILE A 1 87 ? 37.609 39.048 -20.480 1.00 85.25 87 ILE A C 1
ATOM 731 O O . ILE A 1 87 ? 38.629 38.838 -21.139 1.00 85.25 87 ILE A O 1
ATOM 735 N N . ALA A 1 88 ? 37.117 40.273 -20.291 1.00 85.62 88 ALA A N 1
ATOM 736 C CA . ALA A 1 88 ? 37.820 41.461 -20.759 1.00 85.62 88 ALA A CA 1
ATOM 737 C C . ALA A 1 88 ? 39.191 41.582 -20.059 1.00 85.62 88 ALA A C 1
ATOM 739 O O . ALA A 1 88 ? 39.277 41.313 -18.857 1.00 85.62 88 ALA A O 1
ATOM 740 N N . PRO A 1 89 ? 40.259 41.984 -20.774 1.00 80.94 89 PRO A N 1
ATOM 741 C CA . PRO A 1 89 ? 41.541 42.268 -20.142 1.00 80.94 89 PRO A CA 1
ATOM 742 C C . PRO A 1 89 ? 41.378 43.412 -19.130 1.00 80.94 89 PRO A C 1
ATOM 744 O O . PRO A 1 89 ? 40.732 44.418 -19.428 1.00 80.94 89 PRO A O 1
ATOM 747 N N . GLY A 1 90 ? 41.925 43.232 -17.924 1.00 82.25 90 GLY A N 1
ATOM 748 C CA . GLY A 1 90 ? 41.947 44.271 -16.892 1.00 82.25 90 GLY A CA 1
ATOM 749 C C . GLY A 1 90 ? 42.786 45.475 -17.331 1.00 82.25 90 GLY A C 1
ATOM 750 O O . GLY A 1 90 ? 43.758 45.301 -18.066 1.00 82.25 90 GLY A O 1
ATOM 751 N N . ILE A 1 91 ? 42.371 46.672 -16.902 1.00 62.88 91 ILE A N 1
ATOM 752 C CA . ILE A 1 91 ? 43.101 47.940 -17.090 1.00 62.88 91 ILE A CA 1
ATOM 753 C C . ILE A 1 91 ? 44.374 47.938 -16.245 1.00 62.88 91 ILE A C 1
ATOM 755 O O . ILE A 1 91 ? 44.280 47.523 -15.066 1.00 62.88 91 ILE A O 1
#

Solvent-accessible surface area (backbone atoms only — not comparable to full-atom values): 6432 Å² total; per-residue (Å²): 132,82,82,84,67,95,73,58,70,81,91,72,70,49,95,73,40,30,63,68,58,51,71,68,54,65,86,52,80,86,62,81,57,52,76,68,54,51,40,38,52,53,50,53,49,55,77,43,28,83,81,53,56,91,49,82,85,59,42,92,68,85,54,71,91,81,42,80,82,87,78,79,88,78,76,85,84,74,83,84,79,75,78,81,78,80,77,76,83,82,133

Secondary structure (DSSP, 8-state):
-PPPPSSPPPP---SSS-HHHHHH--TTTTS-S-HHHHHHHHHHHHHTGGGS-SSTTTS----TTTSPPP-PPPPP-----PPPPPPPPP-